Protein AF-A0AAU5VAQ8-F1 (afdb_monomer)

Secondary structure (DSSP, 8-state):
--HHHHHHHHHHHHHHHHHHHHHHT-TT-SSHHHHHHHHHHHHHHHHHHTSHHHHHHS-TTTS-----

Mean predicted aligned error: 11.38 Å

Solvent-accessible surface area (backbone atoms only — not comparable to full-atom values): 4112 Å² total; per-residue (Å²): 132,65,66,67,56,58,48,52,52,50,51,54,51,48,53,54,61,62,49,50,62,71,42,64,73,42,85,88,30,80,61,52,45,62,52,49,48,52,50,50,51,54,51,51,52,52,52,53,66,67,33,71,66,47,48,69,70,39,57,80,92,71,36,83,78,78,86,124

Foldseek 3Di:
DDVVVVVVLVVLVVVLVVCLVVLVPDPVCPPVSVVVNVVSVVVSVVVVCVDVVVLVVDDPVPRPPPPD

pLDDT: mean 71.19, std 9.23, range [42.78, 84.62]

Structure (mmCIF, N/CA/C/O backbone):
data_AF-A0AAU5VAQ8-F1
#
_entry.id   AF-A0AAU5VAQ8-F1
#
loop_
_atom_site.group_PDB
_atom_site.id
_atom_site.type_symbol
_atom_site.label_atom_id
_atom_site.label_alt_id
_atom_site.label_comp_id
_atom_site.label_asym_id
_atom_site.label_entity_id
_atom_site.label_seq_id
_atom_site.pdbx_PDB_ins_code
_atom_site.Cartn_x
_atom_site.Cartn_y
_atom_site.Cartn_z
_atom_site.occupancy
_atom_site.B_iso_or_equiv
_atom_site.auth_seq_id
_atom_site.auth_comp_id
_atom_site.auth_asym_id
_atom_site.auth_atom_id
_atom_site.pdbx_PDB_model_num
ATOM 1 N N . MET A 1 1 ? -20.858 2.441 6.058 1.00 51.06 1 MET A N 1
ATOM 2 C CA . MET A 1 1 ? -19.492 2.423 5.484 1.00 51.06 1 MET A CA 1
ATOM 3 C C . MET A 1 1 ? -18.978 3.853 5.476 1.00 51.06 1 MET A C 1
ATOM 5 O O . MET A 1 1 ? -19.680 4.697 4.947 1.00 51.06 1 MET A O 1
ATOM 9 N N . SER A 1 2 ? -17.839 4.147 6.107 1.00 58.97 2 SER A N 1
ATOM 10 C CA . SER A 1 2 ? -17.347 5.529 6.234 1.00 58.97 2 SER A CA 1
ATOM 11 C C . SER A 1 2 ? -16.759 6.030 4.908 1.00 58.97 2 SER A C 1
ATOM 13 O O . SER A 1 2 ? -15.831 5.422 4.366 1.00 58.97 2 SER A O 1
ATOM 15 N N . ASP A 1 3 ? -17.280 7.138 4.378 1.00 67.62 3 ASP A N 1
ATOM 16 C CA . ASP A 1 3 ? -16.803 7.781 3.141 1.00 67.62 3 ASP A CA 1
ATOM 17 C C . ASP A 1 3 ? -15.312 8.138 3.184 1.00 67.62 3 ASP A C 1
ATOM 19 O O . ASP A 1 3 ? -14.616 8.094 2.165 1.00 67.62 3 ASP A O 1
ATOM 23 N N . SER A 1 4 ? -14.794 8.409 4.382 1.00 63.91 4 SER A N 1
ATOM 24 C CA . SER A 1 4 ? -13.379 8.703 4.616 1.00 63.91 4 SER A CA 1
ATOM 25 C C . SER A 1 4 ? -12.463 7.537 4.211 1.00 63.91 4 SER A C 1
ATOM 27 O O . SER A 1 4 ? -11.404 7.740 3.607 1.00 63.91 4 SER A O 1
ATOM 29 N N . THR A 1 5 ? -12.903 6.294 4.437 1.00 64.56 5 THR A N 1
ATOM 30 C CA . THR A 1 5 ? -12.159 5.085 4.049 1.00 64.56 5 THR A CA 1
ATOM 31 C C . THR A 1 5 ? -12.148 4.903 2.535 1.00 64.56 5 THR A C 1
ATOM 33 O O . THR A 1 5 ? -11.093 4.648 1.955 1.00 64.56 5 THR A O 1
ATOM 36 N N . ARG A 1 6 ? -13.296 5.094 1.867 1.00 67.69 6 ARG A N 1
ATOM 37 C CA . ARG A 1 6 ? -13.374 5.046 0.395 1.00 67.69 6 ARG A CA 1
ATOM 38 C C . ARG A 1 6 ? -12.497 6.116 -0.244 1.00 67.69 6 ARG A C 1
ATOM 40 O O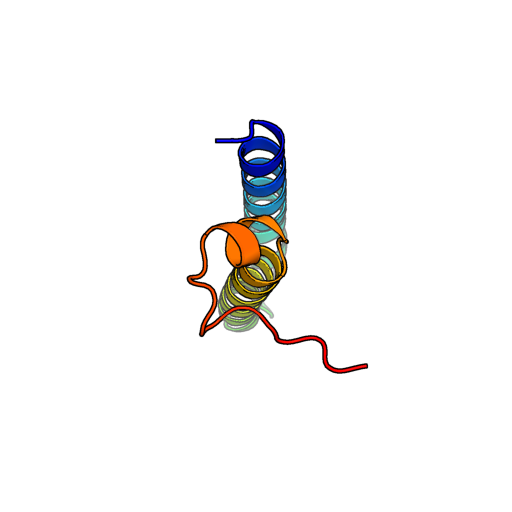 . ARG A 1 6 ? -11.839 5.837 -1.245 1.00 67.69 6 ARG A O 1
ATOM 47 N N . ARG A 1 7 ? -12.475 7.318 0.336 1.00 75.94 7 ARG A N 1
ATOM 48 C CA . ARG A 1 7 ? -11.641 8.424 -0.138 1.00 75.94 7 ARG A CA 1
ATOM 49 C C . ARG A 1 7 ? -10.160 8.091 -0.010 1.00 75.94 7 ARG A C 1
ATOM 51 O O . ARG A 1 7 ? -9.452 8.162 -1.006 1.00 75.94 7 ARG A O 1
ATOM 58 N N . THR A 1 8 ? -9.729 7.650 1.169 1.00 73.88 8 THR A N 1
ATOM 59 C CA . THR A 1 8 ? -8.328 7.287 1.429 1.00 73.88 8 THR A CA 1
ATOM 60 C C . THR A 1 8 ? -7.857 6.170 0.503 1.00 73.88 8 THR A C 1
ATOM 62 O O . THR A 1 8 ? -6.802 6.299 -0.112 1.00 73.88 8 THR A O 1
ATOM 65 N N . LEU A 1 9 ? -8.669 5.120 0.328 1.00 76.00 9 LEU A N 1
ATOM 66 C CA . LEU 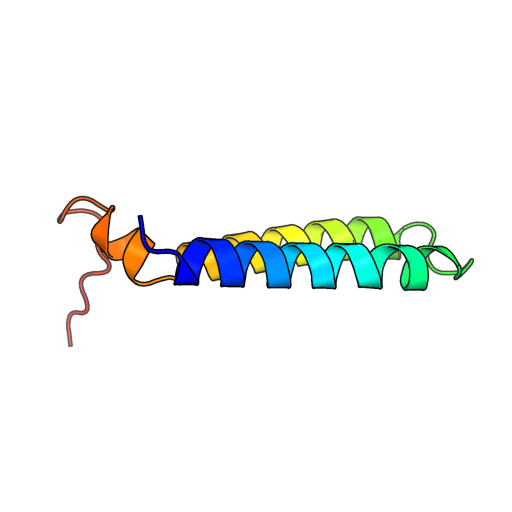A 1 9 ? -8.347 4.003 -0.561 1.00 76.00 9 LEU A CA 1
ATOM 67 C C . LEU A 1 9 ? -8.222 4.449 -2.024 1.00 76.00 9 LEU A C 1
ATOM 69 O O . LEU A 1 9 ? -7.291 4.048 -2.723 1.00 76.00 9 LEU A O 1
ATOM 73 N N . ARG A 1 10 ? -9.151 5.293 -2.490 1.00 78.25 10 ARG A N 1
ATOM 74 C CA . ARG A 1 10 ? -9.133 5.813 -3.860 1.00 78.25 10 ARG A CA 1
ATOM 75 C C . ARG A 1 10 ? -7.909 6.698 -4.085 1.00 78.25 10 ARG A C 1
ATOM 77 O O . ARG A 1 10 ? -7.259 6.547 -5.110 1.00 78.25 10 ARG A O 1
ATOM 84 N N . THR A 1 11 ? -7.552 7.539 -3.113 1.00 80.50 11 THR A N 1
ATOM 85 C CA . THR A 1 11 ? -6.341 8.366 -3.167 1.00 80.50 11 THR A CA 1
ATOM 86 C C . THR A 1 11 ? -5.080 7.509 -3.200 1.00 80.50 11 THR A C 1
ATOM 88 O O . THR A 1 11 ? -4.260 7.709 -4.085 1.00 80.50 11 THR A O 1
ATOM 91 N N . SER A 1 12 ? -4.937 6.508 -2.325 1.00 76.81 12 SER A N 1
ATOM 92 C CA . SER A 1 12 ? -3.749 5.641 -2.333 1.00 76.81 12 SER A CA 1
ATOM 93 C C . SER A 1 12 ? -3.619 4.844 -3.629 1.00 76.81 12 SER A C 1
ATOM 95 O O . SER A 1 12 ? -2.531 4.764 -4.193 1.00 76.81 12 SER A O 1
ATOM 97 N N . LEU A 1 13 ? -4.730 4.294 -4.131 1.00 79.69 13 LEU A N 1
A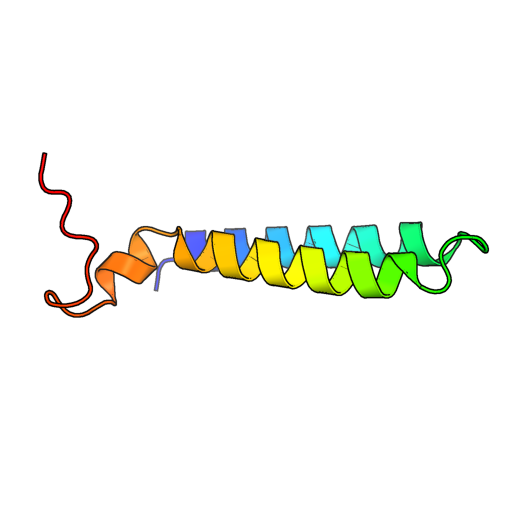TOM 98 C CA . LEU A 1 13 ? -4.733 3.546 -5.386 1.00 79.69 13 LEU A CA 1
ATOM 99 C C . LEU A 1 13 ? -4.390 4.464 -6.564 1.00 79.69 13 LEU A C 1
ATOM 101 O O . LEU A 1 13 ? -3.577 4.103 -7.409 1.00 79.69 13 LEU A O 1
ATOM 105 N N . GLN A 1 14 ? -4.957 5.671 -6.583 1.00 83.62 14 GLN A N 1
ATOM 106 C CA . GLN A 1 14 ? -4.666 6.682 -7.592 1.00 83.62 14 GLN A CA 1
ATOM 107 C C . GLN A 1 14 ? -3.198 7.122 -7.559 1.00 83.62 14 GLN A C 1
ATOM 109 O O . GLN A 1 14 ? -2.594 7.239 -8.617 1.00 83.62 14 GLN A O 1
ATOM 114 N N . THR A 1 15 ? -2.601 7.320 -6.382 1.00 81.94 15 THR A N 1
ATOM 115 C CA . THR A 1 15 ? -1.178 7.673 -6.252 1.00 81.94 15 THR A CA 1
ATOM 116 C C . THR A 1 15 ? -0.269 6.559 -6.769 1.00 81.94 15 THR A C 1
ATOM 118 O O . THR A 1 15 ? 0.666 6.840 -7.513 1.00 81.94 15 THR A O 1
ATOM 121 N N . VAL A 1 16 ? -0.558 5.296 -6.436 1.00 76.75 16 VAL A N 1
ATOM 122 C CA . VAL A 1 16 ? 0.216 4.147 -6.939 1.00 76.75 16 VAL A CA 1
ATOM 123 C C . VAL A 1 16 ? 0.093 4.030 -8.460 1.00 76.75 16 VAL A C 1
ATOM 125 O O . VAL A 1 16 ? 1.103 3.902 -9.149 1.00 76.75 16 VAL A O 1
ATOM 128 N N . LEU A 1 17 ? -1.127 4.137 -8.994 1.00 79.50 17 LEU A N 1
ATOM 129 C CA . LEU A 1 17 ? -1.375 4.095 -10.437 1.00 79.50 17 LEU A CA 1
ATOM 130 C C . LEU A 1 17 ? -0.743 5.276 -11.178 1.00 79.50 17 LEU A C 1
ATOM 132 O O . LEU A 1 17 ? -0.313 5.103 -12.310 1.00 79.50 17 LEU A O 1
ATOM 136 N N . ALA A 1 18 ? -0.664 6.454 -10.559 1.00 81.12 18 ALA A N 1
ATOM 137 C CA . ALA A 1 18 ? -0.019 7.625 -11.147 1.00 81.12 18 ALA A CA 1
ATOM 138 C C . ALA A 1 18 ? 1.513 7.502 -11.180 1.00 81.12 18 ALA A C 1
ATOM 140 O O . ALA A 1 18 ? 2.146 8.024 -12.094 1.00 81.12 18 ALA A O 1
ATOM 141 N N . LEU A 1 19 ? 2.113 6.804 -10.211 1.00 75.50 19 LEU A N 1
ATOM 142 C CA . LEU A 1 19 ? 3.561 6.576 -10.160 1.00 75.50 19 LEU A CA 1
ATOM 143 C C . LEU A 1 19 ? 4.017 5.430 -11.078 1.00 75.50 19 LEU A C 1
ATOM 145 O O . LEU A 1 19 ? 5.154 5.437 -11.540 1.00 75.50 19 LEU A O 1
ATOM 149 N N . LEU A 1 20 ? 3.139 4.472 -11.390 1.00 72.12 20 LEU A N 1
ATOM 150 C CA . LEU A 1 20 ? 3.467 3.286 -12.191 1.00 72.12 20 LEU A CA 1
ATOM 151 C C . LEU A 1 20 ? 4.059 3.594 -13.593 1.00 72.12 20 LEU A C 1
ATOM 153 O O . LEU A 1 20 ? 5.075 2.987 -13.938 1.00 72.12 20 LEU A O 1
ATOM 157 N N . PRO A 1 21 ? 3.515 4.530 -14.402 1.00 72.19 21 PRO A N 1
ATOM 158 C CA . PRO A 1 21 ? 4.045 4.851 -15.729 1.00 72.19 21 PRO A CA 1
ATOM 159 C C . PRO A 1 21 ? 5.391 5.575 -15.662 1.00 72.19 21 PRO A C 1
ATOM 161 O O . PRO A 1 21 ? 6.213 5.417 -16.560 1.00 72.19 21 PRO A O 1
ATOM 164 N N . LEU A 1 22 ? 5.629 6.332 -14.584 1.00 70.25 22 LEU A N 1
ATOM 165 C CA . LEU A 1 22 ? 6.890 7.035 -14.354 1.00 70.25 22 LEU A CA 1
ATOM 166 C C . LEU A 1 22 ? 8.058 6.042 -14.219 1.00 70.25 22 LEU A C 1
ATOM 168 O O . LEU A 1 22 ? 9.156 6.318 -14.685 1.00 70.25 22 LEU A O 1
ATOM 172 N N . LEU A 1 23 ? 7.806 4.865 -13.632 1.00 65.00 23 LEU A N 1
ATOM 173 C CA . LEU A 1 23 ? 8.789 3.781 -13.528 1.00 65.00 23 LEU A CA 1
ATOM 174 C C . LEU A 1 23 ? 8.910 2.944 -14.813 1.00 65.00 23 LEU A C 1
ATOM 176 O O . LEU A 1 23 ? 9.935 2.300 -15.020 1.00 65.00 23 LEU A O 1
ATOM 180 N N . ALA A 1 24 ? 7.885 2.927 -15.670 1.00 64.31 24 ALA A N 1
ATOM 181 C CA . ALA A 1 24 ? 7.860 2.117 -16.891 1.00 64.31 24 ALA A CA 1
ATOM 182 C C . ALA A 1 24 ? 8.705 2.701 -18.042 1.00 64.31 24 ALA A C 1
ATOM 184 O O . ALA A 1 24 ? 9.025 1.981 -18.986 1.00 64.31 24 ALA A O 1
ATOM 185 N N . GLY A 1 25 ? 9.068 3.986 -17.972 1.00 64.31 25 GLY A N 1
ATOM 186 C CA . GLY A 1 25 ? 9.923 4.646 -18.966 1.00 64.31 25 GLY A CA 1
ATOM 187 C C . GLY A 1 25 ? 11.415 4.316 -18.845 1.00 64.31 25 GLY A C 1
ATOM 188 O O . GLY A 1 25 ? 12.174 4.612 -19.763 1.00 64.31 25 GLY A O 1
ATOM 189 N N . GLU A 1 26 ? 11.843 3.697 -17.743 1.00 65.12 26 GLU A N 1
ATOM 190 C CA . GLU A 1 26 ? 13.253 3.403 -17.481 1.00 65.12 26 GLU A CA 1
ATOM 191 C C . GLU A 1 26 ? 13.668 2.032 -18.052 1.00 65.12 26 GLU A C 1
ATOM 193 O O . GLU A 1 26 ? 13.180 0.994 -17.591 1.00 65.12 26 GLU A O 1
ATOM 198 N N . PRO A 1 27 ? 14.603 1.965 -19.022 1.00 60.16 27 PRO A N 1
ATOM 199 C CA . PRO A 1 27 ? 15.033 0.703 -19.632 1.00 60.16 27 PRO A CA 1
ATOM 200 C C . PRO A 1 27 ? 15.739 -0.249 -18.647 1.00 60.16 27 PRO A C 1
ATOM 202 O O . PRO A 1 27 ? 15.726 -1.464 -18.860 1.00 60.16 27 PRO A O 1
ATOM 205 N N . SER A 1 28 ? 16.282 0.266 -17.536 1.00 59.78 28 SER A N 1
ATOM 206 C CA . SER A 1 28 ? 16.858 -0.531 -16.433 1.00 59.78 28 SER A CA 1
ATOM 207 C C . SER A 1 2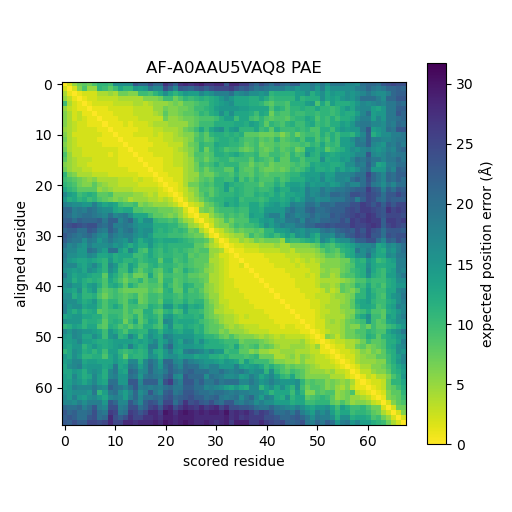8 ? 15.792 -1.219 -15.570 1.00 59.78 28 SER A C 1
ATOM 209 O O . SER A 1 28 ? 16.076 -2.147 -14.811 1.00 59.78 28 SER A O 1
ATOM 211 N N . ALA A 1 29 ? 14.540 -0.791 -15.699 1.00 58.09 29 ALA A N 1
ATOM 212 C CA . ALA A 1 29 ? 13.422 -1.224 -14.891 1.00 58.09 29 ALA A CA 1
ATOM 213 C C . ALA A 1 29 ? 12.594 -2.285 -15.634 1.00 58.09 29 ALA A C 1
ATOM 215 O O . ALA A 1 29 ? 11.378 -2.247 -15.637 1.00 58.09 29 ALA A O 1
ATOM 216 N N . ARG A 1 30 ? 13.191 -3.279 -16.297 1.00 59.66 30 ARG A N 1
ATOM 217 C CA . ARG A 1 30 ? 12.358 -4.312 -16.952 1.00 59.66 30 ARG A CA 1
ATOM 218 C C . ARG A 1 30 ? 11.722 -5.293 -15.946 1.00 59.66 30 ARG A C 1
ATOM 220 O O . ARG A 1 30 ? 10.627 -5.785 -16.181 1.00 59.66 30 ARG A O 1
ATOM 227 N N . ASN A 1 31 ? 12.372 -5.508 -14.795 1.00 60.56 31 ASN A N 1
ATOM 228 C CA . ASN A 1 31 ? 11.867 -6.338 -13.685 1.00 60.56 31 ASN A CA 1
ATOM 229 C C . ASN A 1 31 ? 11.470 -5.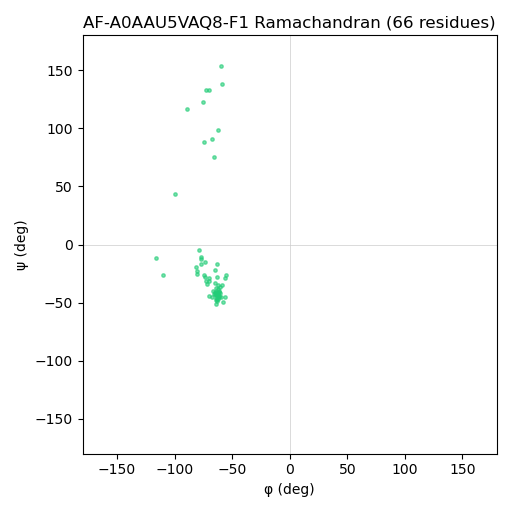516 -12.443 1.00 60.56 31 ASN A C 1
ATOM 231 O O . ASN A 1 31 ? 10.603 -5.922 -11.671 1.00 60.56 31 ASN A O 1
ATOM 235 N N . ALA A 1 32 ? 12.079 -4.343 -12.252 1.00 64.75 32 ALA A N 1
ATOM 236 C CA . ALA A 1 32 ? 11.865 -3.503 -11.074 1.00 64.75 32 ALA A CA 1
ATOM 237 C C . ALA A 1 32 ? 10.426 -2.949 -10.911 1.00 64.75 32 ALA A C 1
ATOM 239 O O . ALA A 1 32 ? 9.951 -2.932 -9.782 1.00 64.75 32 ALA A O 1
ATOM 240 N N . PRO A 1 33 ? 9.681 -2.553 -11.962 1.00 68.06 33 PRO A N 1
ATOM 241 C CA . PRO A 1 33 ? 8.322 -2.025 -11.870 1.00 68.06 33 PRO A CA 1
ATOM 242 C C . PRO A 1 33 ? 7.310 -3.102 -11.523 1.00 68.06 33 PRO A C 1
ATOM 244 O O . PRO A 1 33 ? 6.366 -2.826 -10.795 1.00 68.06 33 PRO A O 1
ATOM 247 N N . ALA A 1 34 ? 7.512 -4.335 -11.999 1.00 71.69 34 ALA A N 1
ATOM 248 C CA . ALA A 1 34 ? 6.680 -5.462 -11.595 1.00 71.69 34 ALA A CA 1
ATOM 249 C C . ALA A 1 34 ? 6.843 -5.725 -10.090 1.00 71.69 34 ALA A C 1
ATOM 251 O O . ALA A 1 34 ? 5.854 -5.811 -9.365 1.00 71.69 34 ALA A O 1
ATOM 252 N N . VAL A 1 35 ? 8.089 -5.751 -9.601 1.00 77.44 35 VAL A N 1
ATOM 253 C CA . VAL A 1 35 ? 8.388 -5.889 -8.167 1.00 77.44 35 VAL A CA 1
ATOM 254 C C . VAL A 1 35 ? 7.857 -4.693 -7.371 1.00 77.44 35 VAL A C 1
ATOM 256 O O . VAL A 1 35 ? 7.216 -4.889 -6.345 1.00 77.44 35 VAL A O 1
ATOM 259 N N . ALA A 1 36 ? 8.039 -3.464 -7.857 1.00 77.75 36 ALA A N 1
ATOM 260 C CA . ALA A 1 36 ? 7.513 -2.256 -7.226 1.00 77.75 36 ALA A CA 1
ATOM 261 C C . ALA A 1 36 ? 5.979 -2.263 -7.173 1.00 77.75 36 ALA A C 1
ATOM 263 O O . ALA A 1 36 ? 5.406 -1.871 -6.162 1.00 77.75 36 ALA A O 1
ATOM 264 N N . GLY A 1 37 ? 5.315 -2.766 -8.215 1.00 78.00 37 GLY A N 1
ATOM 265 C CA . GLY A 1 37 ? 3.870 -2.972 -8.243 1.00 78.00 37 GLY A CA 1
ATOM 266 C C . GLY A 1 37 ? 3.417 -3.979 -7.187 1.00 78.00 37 GLY A C 1
ATOM 267 O O . GLY A 1 37 ? 2.506 -3.685 -6.416 1.00 78.00 37 GLY A O 1
ATOM 268 N N . VAL A 1 38 ? 4.091 -5.130 -7.082 1.00 81.50 38 VAL A N 1
ATOM 269 C CA . VAL A 1 38 ? 3.806 -6.138 -6.043 1.00 81.50 38 VAL A CA 1
ATOM 270 C C . VAL A 1 38 ? 4.030 -5.567 -4.641 1.00 81.50 38 VAL A C 1
ATOM 272 O O . VAL A 1 38 ? 3.176 -5.736 -3.772 1.00 81.50 38 VAL A O 1
ATOM 275 N N . VAL A 1 39 ? 5.127 -4.838 -4.420 1.00 82.81 39 VAL A N 1
ATOM 276 C CA . VAL A 1 39 ? 5.424 -4.176 -3.139 1.00 82.81 39 VAL A CA 1
ATOM 277 C C . VAL A 1 39 ? 4.386 -3.101 -2.822 1.00 82.81 39 VAL A C 1
ATOM 279 O O . VAL A 1 39 ? 3.920 -3.027 -1.687 1.00 82.81 39 VAL A O 1
ATOM 282 N N . ALA A 1 40 ? 3.963 -2.305 -3.805 1.00 81.81 40 ALA A N 1
ATOM 283 C CA . ALA A 1 40 ? 2.929 -1.292 -3.622 1.00 81.81 40 ALA A CA 1
ATOM 284 C C . ALA A 1 40 ? 1.576 -1.922 -3.259 1.00 81.81 40 ALA A C 1
ATOM 286 O O . ALA A 1 40 ? 0.898 -1.432 -2.356 1.00 81.81 40 ALA A O 1
ATOM 287 N N . ILE A 1 41 ? 1.206 -3.035 -3.901 1.00 81.62 41 ILE A N 1
ATOM 288 C CA . ILE A 1 41 ? 0.001 -3.804 -3.560 1.00 81.62 41 ILE A CA 1
ATOM 289 C C . ILE A 1 41 ? 0.119 -4.383 -2.145 1.00 81.62 41 ILE A C 1
ATOM 291 O O . ILE A 1 41 ? -0.799 -4.218 -1.343 1.00 81.62 41 ILE A O 1
ATOM 295 N N . ALA A 1 42 ? 1.247 -5.008 -1.798 1.00 83.88 4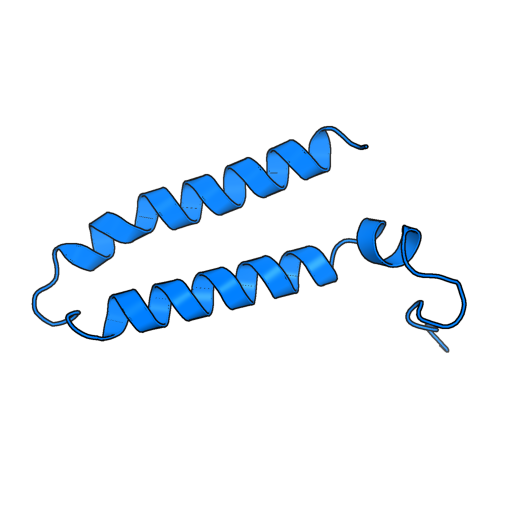2 ALA A N 1
ATOM 296 C CA . ALA A 1 42 ? 1.479 -5.568 -0.467 1.00 83.88 42 ALA A CA 1
ATOM 297 C C . ALA A 1 42 ? 1.436 -4.489 0.630 1.00 83.88 42 ALA A C 1
ATOM 299 O O . ALA A 1 42 ? 0.827 -4.688 1.685 1.00 83.88 42 ALA A O 1
ATOM 300 N N . ALA A 1 43 ? 2.017 -3.316 0.369 1.00 82.50 43 ALA A N 1
ATOM 301 C CA . ALA A 1 43 ? 1.968 -2.164 1.262 1.00 82.50 43 ALA A CA 1
ATOM 302 C C . ALA A 1 43 ? 0.542 -1.613 1.402 1.00 82.50 43 ALA A C 1
ATOM 304 O O . ALA A 1 43 ? 0.104 -1.322 2.517 1.00 82.50 43 ALA A O 1
ATOM 305 N N . ALA A 1 44 ?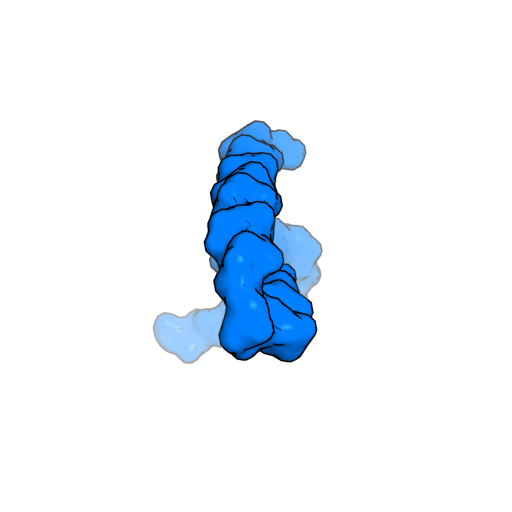 -0.211 -1.518 0.301 1.00 80.75 44 ALA A N 1
ATOM 306 C CA . ALA A 1 44 ? -1.611 -1.108 0.329 1.00 80.75 44 ALA A CA 1
ATOM 307 C C . ALA A 1 44 ? -2.462 -2.084 1.157 1.00 80.75 44 ALA A C 1
ATOM 309 O O . ALA A 1 44 ? -3.216 -1.644 2.023 1.00 80.75 44 ALA A O 1
ATOM 310 N N . LEU A 1 45 ? -2.289 -3.396 0.968 1.00 82.06 45 LEU A N 1
ATOM 311 C CA . LEU A 1 45 ? -2.968 -4.430 1.758 1.00 82.06 45 LEU A CA 1
ATOM 312 C C . LEU A 1 45 ? -2.598 -4.355 3.244 1.00 82.06 45 LEU A C 1
ATOM 314 O O . LEU A 1 45 ? -3.478 -4.401 4.103 1.00 82.06 45 LEU A O 1
ATOM 318 N N . THR A 1 46 ? -1.316 -4.161 3.554 1.00 84.62 46 THR A N 1
ATOM 319 C CA . THR A 1 46 ? -0.834 -3.971 4.932 1.00 84.62 46 THR A CA 1
ATOM 320 C C . THR A 1 46 ? -1.469 -2.738 5.570 1.00 84.62 46 THR A C 1
ATOM 322 O O . THR A 1 46 ? -1.895 -2.778 6.724 1.00 84.62 46 THR A O 1
ATOM 325 N N . ARG A 1 47 ? -1.594 -1.638 4.817 1.00 80.75 47 ARG A N 1
ATOM 326 C CA . ARG A 1 47 ? -2.239 -0.415 5.300 1.00 80.75 47 ARG A CA 1
ATOM 327 C C . ARG A 1 47 ? -3.728 -0.621 5.536 1.00 80.75 47 ARG A C 1
ATOM 329 O O . ARG A 1 47 ? -4.221 -0.126 6.542 1.00 80.75 47 ARG A O 1
ATOM 336 N N . VAL A 1 48 ? -4.405 -1.365 4.654 1.00 80.94 48 VAL A N 1
ATOM 337 C CA . VAL A 1 48 ? -5.808 -1.774 4.822 1.00 80.94 48 VAL A CA 1
ATOM 338 C C . VAL A 1 48 ? -5.982 -2.566 6.115 1.00 80.94 48 VAL A C 1
ATOM 340 O O . VAL A 1 48 ? -6.829 -2.202 6.921 1.00 80.94 48 VAL A O 1
ATOM 343 N N . MET A 1 49 ? -5.142 -3.575 6.358 1.00 76.00 49 MET A N 1
ATOM 344 C CA . MET A 1 49 ? -5.172 -4.370 7.595 1.00 76.00 49 MET A CA 1
ATOM 345 C C . MET A 1 49 ? -4.858 -3.551 8.852 1.00 76.00 49 MET A C 1
ATOM 347 O O . MET A 1 49 ? -5.347 -3.870 9.928 1.00 76.00 49 MET A O 1
ATOM 351 N N . ALA A 1 50 ? -4.081 -2.474 8.725 1.00 77.69 50 ALA A N 1
ATOM 352 C CA . ALA A 1 50 ? -3.797 -1.557 9.825 1.00 77.69 50 ALA A CA 1
ATOM 353 C C . ALA A 1 50 ? -4.936 -0.559 10.117 1.00 77.69 50 ALA A C 1
ATOM 355 O O . ALA A 1 50 ? -4.820 0.218 11.069 1.00 77.69 50 ALA A O 1
ATOM 356 N N . LEU A 1 51 ? -6.019 -0.521 9.324 1.00 79.38 51 LEU A N 1
ATOM 357 C CA . LEU A 1 51 ? -7.152 0.346 9.647 1.00 79.38 51 LEU A CA 1
ATOM 358 C C . LEU A 1 51 ? -7.898 -0.180 10.887 1.00 79.38 51 LEU A C 1
ATOM 360 O O . LEU A 1 51 ? -8.298 -1.343 10.908 1.00 79.38 51 LEU A O 1
ATOM 364 N N . PRO A 1 52 ? -8.225 0.691 11.863 1.00 67.19 52 PRO A N 1
ATOM 365 C CA . PRO A 1 52 ? -9.014 0.312 13.040 1.00 67.19 52 PRO A CA 1
ATOM 366 C C . PRO A 1 52 ? -10.435 -0.157 12.682 1.00 67.19 52 PRO A C 1
ATOM 368 O O . PRO A 1 52 ? -11.098 -0.811 13.478 1.00 67.19 52 PRO A O 1
ATOM 371 N N . GLU A 1 53 ? -10.909 0.142 11.471 1.00 69.88 53 GLU A N 1
ATOM 372 C CA . GLU A 1 53 ? -12.179 -0.373 10.955 1.00 69.88 53 GLU A CA 1
ATOM 373 C C . GLU A 1 53 ? -12.114 -1.850 10.540 1.00 69.88 53 GLU A C 1
ATOM 375 O O . GLU A 1 53 ? -13.127 -2.542 10.617 1.00 69.88 53 GLU A O 1
ATOM 380 N N . VAL A 1 54 ? -10.938 -2.366 10.158 1.00 68.81 54 VAL A N 1
ATOM 381 C CA . VAL A 1 54 ? -10.755 -3.812 9.955 1.00 68.81 54 VAL A CA 1
ATOM 382 C C . VAL A 1 54 ? -10.860 -4.525 11.300 1.00 68.81 54 VAL A C 1
ATOM 384 O O . VAL A 1 54 ? -11.635 -5.466 11.423 1.00 68.81 54 VAL A O 1
ATOM 387 N N . GLU A 1 55 ? -10.216 -3.998 12.343 1.00 68.00 55 GLU A N 1
ATOM 388 C CA . GLU A 1 55 ? -10.364 -4.494 13.722 1.00 68.00 55 GLU A CA 1
ATOM 389 C C . GLU A 1 55 ? -11.819 -4.443 14.226 1.00 68.00 55 GLU A C 1
ATOM 391 O O . GLU A 1 55 ? -12.255 -5.337 14.947 1.00 68.00 55 GLU A O 1
ATOM 396 N N . ARG A 1 56 ? -12.612 -3.439 13.825 1.00 71.94 56 ARG A N 1
ATOM 397 C CA . ARG A 1 56 ? -14.046 -3.361 14.168 1.00 71.94 56 ARG A CA 1
ATOM 398 C C . ARG A 1 56 ? -14.908 -4.403 13.460 1.00 71.94 56 ARG A C 1
ATOM 400 O O . ARG A 1 56 ? -15.923 -4.817 14.015 1.00 71.94 56 ARG A O 1
ATOM 407 N N . LEU A 1 57 ? -14.529 -4.795 12.245 1.00 70.12 57 LEU A N 1
ATOM 408 C CA . LEU A 1 57 ? -15.187 -5.858 11.483 1.00 70.12 57 LEU A CA 1
ATOM 409 C C . LEU A 1 57 ? -14.725 -7.254 11.921 1.00 70.12 57 LEU A C 1
ATOM 411 O O . LEU A 1 57 ? -15.424 -8.234 11.659 1.00 70.12 57 LEU A O 1
ATOM 415 N N . LEU A 1 58 ? -13.570 -7.354 12.586 1.00 67.00 58 LEU A N 1
ATOM 416 C CA . LEU A 1 58 ? -13.067 -8.609 13.122 1.00 67.00 58 LEU A CA 1
ATOM 417 C C . LEU A 1 58 ? -13.889 -9.047 14.353 1.00 67.00 58 LEU A C 1
ATOM 419 O O . LEU A 1 58 ? -14.121 -8.256 15.279 1.00 67.00 58 LEU A O 1
ATOM 423 N N . PRO A 1 59 ? -14.311 -10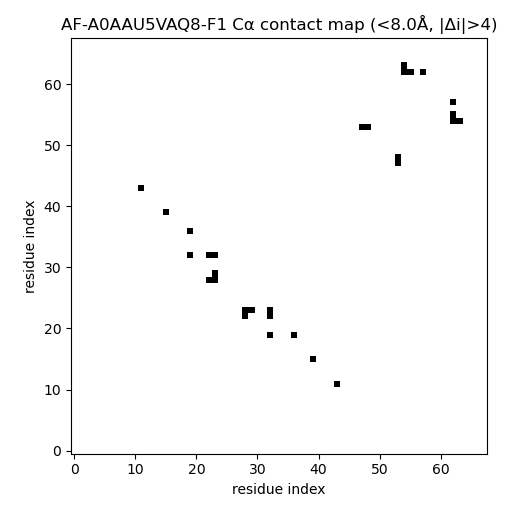.325 14.408 1.00 67.00 59 PRO A N 1
ATOM 424 C CA . PRO A 1 59 ? -14.949 -10.870 15.598 1.00 67.00 59 PRO A CA 1
ATOM 425 C C . PRO A 1 59 ? -14.007 -10.769 16.806 1.00 67.00 59 PRO A C 1
ATOM 427 O O . PRO A 1 59 ? -12.784 -10.774 16.661 1.00 67.00 59 PRO A O 1
ATOM 430 N N . SER A 1 60 ? -14.568 -10.696 18.015 1.00 69.25 60 SER A N 1
ATOM 431 C CA . SER A 1 60 ? -13.813 -10.421 19.249 1.00 69.25 60 SER A CA 1
ATOM 432 C C . SER A 1 60 ? -12.645 -11.373 19.517 1.00 69.25 60 SER A C 1
ATOM 434 O O . SER A 1 60 ? -11.689 -10.955 20.153 1.00 69.25 60 SER A O 1
ATOM 436 N N . TRP A 1 61 ? -12.692 -12.608 19.012 1.00 72.88 61 TRP A N 1
ATOM 437 C CA . TRP A 1 61 ? -11.626 -13.610 19.147 1.00 72.88 61 TRP A CA 1
ATOM 438 C C . TRP A 1 61 ? -10.414 -13.392 18.225 1.00 72.88 61 TRP A C 1
ATOM 440 O O . TRP A 1 61 ? -9.416 -14.089 18.369 1.00 72.88 61 TRP A O 1
ATOM 450 N N . LEU A 1 62 ? -10.504 -12.475 17.254 1.00 66.69 62 LEU A N 1
ATOM 451 C CA . LEU A 1 62 ? -9.435 -12.178 16.291 1.00 66.69 62 LEU A CA 1
ATOM 452 C C . LEU A 1 62 ? -8.906 -10.747 16.415 1.00 66.69 62 LEU A C 1
ATOM 454 O O . LEU A 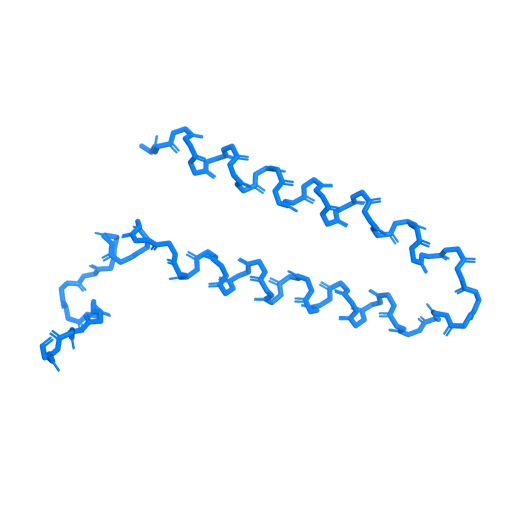1 62 ? -7.878 -10.431 15.820 1.00 66.69 62 LEU A O 1
ATOM 458 N N . ARG A 1 63 ? -9.609 -9.889 17.169 1.00 70.38 63 ARG A N 1
ATOM 459 C CA . ARG A 1 63 ? -9.129 -8.547 17.492 1.00 70.38 63 ARG A CA 1
ATOM 460 C C . ARG A 1 63 ? -7.803 -8.654 18.220 1.00 70.38 63 ARG A C 1
ATOM 462 O O . ARG A 1 63 ? -7.640 -9.510 19.091 1.00 70.38 63 ARG A O 1
ATOM 469 N N . LYS A 1 64 ? -6.864 -7.781 17.869 1.00 67.31 64 LYS A N 1
ATOM 470 C CA . LYS A 1 64 ? -5.547 -7.736 18.499 1.00 67.31 64 LYS A CA 1
ATOM 471 C C . LYS A 1 64 ? -5.747 -7.404 19.975 1.00 67.31 64 LYS A C 1
ATOM 473 O O . LYS A 1 64 ? -5.987 -6.256 20.340 1.00 67.31 64 LYS A O 1
ATOM 478 N N . GLU A 1 65 ? -5.726 -8.431 20.815 1.00 60.72 65 GLU A N 1
ATOM 479 C CA . GLU A 1 65 ? -5.851 -8.296 22.257 1.00 60.72 65 GLU A CA 1
ATOM 480 C C . GLU A 1 65 ? -4.584 -7.595 22.746 1.00 60.72 65 GLU A C 1
ATOM 482 O O . GLU A 1 65 ? -3.541 -8.204 22.978 1.00 60.72 65 GLU A O 1
ATOM 487 N N . GLY A 1 66 ? -4.658 -6.264 22.788 1.00 53.91 66 GLY A N 1
ATOM 488 C CA . GLY A 1 66 ? -3.682 -5.395 23.419 1.00 53.91 66 GLY A CA 1
ATOM 489 C C . GLY A 1 66 ? -3.705 -5.651 24.916 1.00 53.91 66 GLY A C 1
ATOM 490 O O . GLY A 1 66 ? -4.271 -4.879 25.680 1.00 53.91 66 GLY A O 1
ATOM 491 N N . ARG A 1 67 ? -3.118 -6.772 25.330 1.00 48.41 67 ARG A N 1
ATOM 492 C CA . ARG A 1 67 ? -2.662 -6.976 26.695 1.00 48.41 67 ARG A CA 1
ATOM 493 C C . ARG A 1 67 ? -1.394 -6.147 26.869 1.00 48.41 67 ARG A C 1
ATOM 495 O O . ARG A 1 67 ? -0.315 -6.665 26.606 1.00 48.41 67 ARG A O 1
ATOM 502 N N . THR A 1 68 ? -1.577 -4.888 27.260 1.00 42.78 68 THR A N 1
ATOM 503 C CA . THR A 1 68 ? -0.806 -4.120 28.262 1.00 42.78 68 THR A CA 1
ATOM 504 C C . THR A 1 68 ? -1.382 -2.721 28.355 1.00 42.78 68 THR A C 1
ATOM 506 O O . THR A 1 68 ? -1.451 -2.069 27.288 1.00 42.78 68 THR A O 1
#

Radius of gyration: 16.25 Å; Cα contacts (8 Å, |Δi|>4): 15; chains: 1; bounding box: 36×22×48 Å

Sequence (68 aa):
MSDSTRRTLRTSLQTVLALLPLLAGEPSARNAPAVAGVVAIAAALTRVMALPEVERLLPSWLRKEGRT